Protein AF-A0A161MNR5-F1 (afdb_monomer_lite)

Foldseek 3Di:
DPDPVVVVVVVVVVVVVVVVVVVVVCVVCVVVVVPPPPDPPDPPPPDDPDDPPVCPVVVVVVVQQPPPPVDDNQCSVDDVSVVVVVVVVVVVVVVVVVVVVVVVVVVVD

Secondary structure (DSSP, 8-state):
--HHHHHHHHHHHHHHHHHHHHHHHHHHHTTTGGGG-S----------S---GGGHHHHHHHHHHSS-----GGGTT-HHHHHHHHHHHHHHHHHHHHHHHHHHHHHT-

InterPro domains:
  IPR036539 Cytochrome c oxidase, subunit VIIa superfamily [G3DSA:4.10.91.10] (55-108)
  IPR036539 Cytochrome c oxidase, subunit VIIa superfamily [SSF81419] (59-107)

Sequence (109 aa):
KGTYCSTAILCYIQVSSNTKKMSLLRSALAPLARNSRSFVSSPISRTTTEVPPGYKHMQVKAGRFNLEDGKPVFIKGGTLDSILYKLTMGACVGAVVWDLILYYELAQR

Structure (mmCIF, N/CA/C/O backbone):
data_AF-A0A161MNR5-F1
#
_entry.id   AF-A0A161MNR5-F1
#
loop_
_atom_site.group_PDB
_atom_site.id
_atom_site.type_symbol
_atom_site.label_atom_id
_atom_site.label_alt_id
_atom_site.label_comp_id
_atom_site.label_asym_id
_atom_site.label_entity_id
_atom_site.label_seq_id
_atom_site.pdbx_PDB_ins_code
_atom_site.Cartn_x
_atom_site.Cartn_y
_atom_site.Cartn_z
_atom_site.occupancy
_atom_site.B_iso_or_equiv
_atom_site.auth_seq_id
_atom_site.auth_comp_id
_atom_site.auth_asym_id
_atom_site.auth_atom_id
_atom_site.pdbx_PDB_model_num
ATOM 1 N N . LYS A 1 1 ? -17.466 18.141 30.890 1.00 44.16 1 LYS A N 1
ATOM 2 C CA . LYS A 1 1 ? -17.985 17.017 30.070 1.00 44.16 1 LYS A CA 1
ATOM 3 C C . LYS A 1 1 ? -18.791 17.628 28.918 1.00 44.16 1 LYS A C 1
ATOM 5 O O . LYS A 1 1 ? -19.884 18.091 29.185 1.00 44.16 1 LYS A O 1
ATOM 10 N N . GLY A 1 2 ? -18.238 17.764 27.704 1.00 47.41 2 GLY A N 1
ATOM 11 C CA . GLY A 1 2 ? -18.982 18.402 26.596 1.00 47.41 2 GLY A CA 1
ATOM 12 C C . GLY A 1 2 ? -18.221 18.697 25.294 1.00 47.41 2 GLY A C 1
ATOM 13 O O . GLY A 1 2 ? -18.848 19.012 24.294 1.00 47.41 2 GLY A O 1
ATOM 14 N N . THR A 1 3 ? -16.892 18.570 25.250 1.00 45.81 3 THR A N 1
ATOM 15 C CA . THR A 1 3 ? -16.095 19.001 24.082 1.00 45.81 3 THR A CA 1
ATOM 16 C C . THR A 1 3 ? -15.941 17.947 22.976 1.00 45.81 3 THR A C 1
ATOM 18 O O . THR A 1 3 ? -15.797 18.316 21.817 1.00 45.81 3 THR A O 1
ATOM 21 N N . TYR A 1 4 ? -16.043 16.650 23.291 1.00 49.28 4 TYR A N 1
ATOM 22 C CA . TYR A 1 4 ? -15.829 15.554 22.324 1.00 49.28 4 TYR A CA 1
ATOM 23 C C . TYR A 1 4 ? -17.004 15.317 21.359 1.00 49.28 4 TYR A C 1
ATOM 25 O O . TYR A 1 4 ? -16.802 14.876 20.234 1.00 49.28 4 TYR A O 1
ATOM 33 N N . CYS A 1 5 ? -18.234 15.643 21.775 1.00 37.94 5 CYS A N 1
ATOM 34 C CA . CYS A 1 5 ? -19.410 15.545 20.904 1.00 37.94 5 CYS A CA 1
ATOM 35 C C . CYS A 1 5 ? -19.365 16.621 19.800 1.00 37.94 5 CYS A C 1
ATOM 37 O O . CYS A 1 5 ? -19.712 16.365 18.652 1.00 37.94 5 CYS A O 1
ATOM 39 N N . SER A 1 6 ? -18.835 17.808 20.119 1.00 45.94 6 SER A N 1
ATOM 40 C CA . SER A 1 6 ? -18.748 18.928 19.175 1.00 45.94 6 SER A CA 1
ATOM 41 C C . SER A 1 6 ? -17.715 18.690 18.063 1.00 45.94 6 SER A C 1
ATOM 43 O O . SER A 1 6 ? -17.991 18.953 16.895 1.00 45.94 6 SER A O 1
ATOM 45 N N . THR A 1 7 ? -16.545 18.118 18.374 1.00 56.91 7 THR A N 1
ATOM 46 C CA . THR A 1 7 ? -15.490 17.883 17.368 1.00 56.91 7 THR A CA 1
ATOM 47 C C . THR A 1 7 ? -15.847 16.780 16.368 1.00 56.91 7 THR A C 1
ATOM 49 O O . THR A 1 7 ? -15.579 16.934 15.175 1.00 56.91 7 THR A O 1
ATOM 52 N N . ALA A 1 8 ? -16.504 15.703 16.812 1.00 56.34 8 ALA A N 1
ATOM 53 C CA . ALA A 1 8 ? -16.964 14.630 15.927 1.00 56.34 8 ALA A CA 1
ATOM 54 C C . ALA A 1 8 ? -18.062 15.109 14.961 1.00 56.34 8 ALA A C 1
ATOM 56 O O . ALA A 1 8 ? -18.008 14.821 13.763 1.00 56.34 8 ALA A O 1
ATOM 57 N N . ILE A 1 9 ? -19.012 15.911 15.457 1.00 60.69 9 ILE A N 1
ATOM 58 C CA . ILE A 1 9 ? -20.069 16.511 14.633 1.00 60.69 9 ILE A CA 1
ATOM 59 C C . ILE A 1 9 ? -19.464 17.473 13.600 1.00 60.69 9 ILE A C 1
ATOM 61 O O . ILE A 1 9 ? -19.828 17.415 12.425 1.00 60.69 9 ILE A O 1
ATOM 65 N N . LEU A 1 10 ? -18.490 18.305 13.986 1.00 56.16 10 LEU A N 1
ATOM 66 C CA . LEU A 1 10 ? -17.812 19.208 13.049 1.00 56.16 10 LEU A CA 1
ATOM 67 C C . LEU A 1 10 ? -17.022 18.455 11.966 1.00 56.16 10 LEU A C 1
ATOM 69 O O . LEU A 1 10 ? -17.032 18.883 10.812 1.00 56.16 10 LEU A O 1
ATOM 73 N N . CYS A 1 11 ? -16.403 17.315 12.290 1.00 57.53 11 CYS A N 1
ATOM 74 C CA . CYS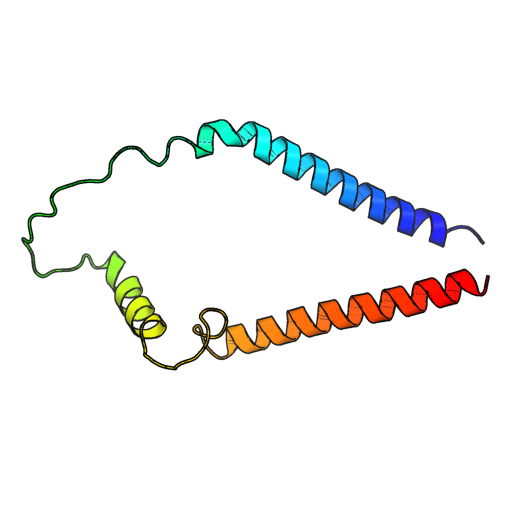 A 1 11 ? -15.716 16.476 11.303 1.00 57.53 11 CYS A CA 1
ATOM 75 C C . CYS A 1 11 ? -16.699 15.863 10.286 1.00 57.53 11 CYS A C 1
ATOM 77 O O . CYS A 1 11 ? -16.492 15.977 9.074 1.00 57.53 11 CYS A O 1
ATOM 79 N N . TYR A 1 12 ? -17.826 15.315 10.758 1.00 59.44 12 TYR A N 1
ATOM 80 C CA . TYR A 1 12 ? -18.889 14.792 9.889 1.00 59.44 12 TYR A CA 1
ATOM 81 C C . TYR A 1 12 ? -19.504 15.876 8.996 1.00 59.44 12 TYR A C 1
ATOM 83 O O . TYR A 1 12 ? -19.701 15.657 7.797 1.00 59.44 12 TYR A O 1
ATOM 91 N N . ILE A 1 13 ? -19.760 17.069 9.541 1.00 59.47 13 ILE A N 1
ATOM 92 C CA . ILE A 1 13 ? -20.272 18.206 8.765 1.00 59.47 13 ILE A CA 1
ATOM 93 C C . ILE A 1 13 ? -19.244 18.645 7.712 1.00 59.47 13 ILE A C 1
ATOM 95 O O . ILE A 1 13 ? -19.624 18.923 6.572 1.00 59.47 13 ILE A O 1
ATOM 99 N N . GLN A 1 14 ? -17.947 18.648 8.034 1.00 57.53 14 GLN A N 1
ATOM 100 C CA . GLN A 1 14 ? -16.902 19.061 7.094 1.00 57.53 14 GLN A CA 1
ATOM 101 C C . GLN A 1 14 ? -16.689 18.049 5.954 1.00 57.53 14 GLN A C 1
ATOM 103 O O . GLN A 1 14 ? -16.513 18.449 4.796 1.00 57.53 14 GLN A O 1
ATOM 108 N N . VAL A 1 15 ? -16.773 16.745 6.236 1.00 58.62 15 VAL A N 1
ATOM 109 C CA . VAL A 1 15 ? -16.739 15.682 5.212 1.00 58.62 15 VAL A CA 1
ATOM 110 C C . VAL A 1 15 ? -18.015 15.698 4.355 1.00 58.62 15 VAL A C 1
ATOM 112 O O . VAL A 1 15 ? -17.938 15.594 3.126 1.00 58.62 15 VAL A O 1
ATOM 115 N N . SER A 1 16 ? -19.188 15.920 4.959 1.00 56.66 16 SER A N 1
ATOM 116 C CA . SER A 1 16 ? -20.464 16.078 4.237 1.00 56.66 16 SER A CA 1
ATOM 117 C C . SER A 1 16 ? -20.477 17.328 3.339 1.00 56.66 16 SER A C 1
ATOM 119 O O . SER A 1 16 ? -20.976 17.303 2.213 1.00 56.66 16 SER A O 1
ATOM 121 N N . SER A 1 17 ? -19.868 18.427 3.791 1.00 53.66 17 SER A N 1
ATOM 122 C CA . SER A 1 17 ? -19.734 19.661 3.007 1.00 53.66 17 SER A CA 1
ATOM 123 C C . SER A 1 17 ? -18.805 19.472 1.801 1.00 53.66 17 SER A C 1
ATOM 125 O O . SER A 1 17 ? -19.140 19.881 0.686 1.00 53.66 17 SER A O 1
ATOM 127 N N . ASN A 1 18 ? -17.672 18.781 1.975 1.00 53.00 18 ASN A N 1
ATOM 128 C CA . ASN A 1 18 ? -16.744 18.496 0.875 1.00 53.00 18 ASN A CA 1
ATOM 129 C C . ASN A 1 18 ? -17.322 17.520 -0.161 1.00 53.00 18 ASN A C 1
ATOM 131 O O . ASN A 1 18 ? -17.152 17.728 -1.362 1.00 53.00 18 ASN A O 1
ATOM 135 N N . THR A 1 19 ? -18.059 16.495 0.268 1.00 56.75 19 THR A N 1
ATOM 136 C CA . THR A 1 19 ? -18.712 15.543 -0.652 1.00 56.75 19 THR A CA 1
ATOM 137 C C . THR A 1 19 ? -19.826 16.198 -1.473 1.00 56.75 19 THR A C 1
ATOM 139 O O . THR A 1 19 ? -19.917 15.956 -2.679 1.00 56.75 19 THR A O 1
ATOM 142 N N . LYS A 1 20 ? -20.617 17.102 -0.878 1.00 53.25 20 LYS A N 1
ATOM 143 C CA . LYS A 1 20 ? -21.637 17.878 -1.608 1.00 53.25 20 LYS A CA 1
ATOM 144 C C . LYS A 1 20 ? -21.019 18.846 -2.623 1.00 53.25 20 LYS A C 1
ATOM 146 O O . LYS A 1 20 ? -21.495 18.912 -3.755 1.00 53.25 20 LYS A O 1
ATOM 151 N N . LYS A 1 21 ? -19.922 19.531 -2.269 1.00 53.03 21 LYS A N 1
ATOM 152 C CA . LYS A 1 21 ? -19.174 20.402 -3.200 1.00 53.03 21 LYS A CA 1
ATOM 153 C C . LYS A 1 21 ? -18.587 19.615 -4.376 1.00 53.03 21 LYS A C 1
ATOM 155 O O . LYS A 1 21 ? -18.741 20.027 -5.521 1.00 53.03 21 LYS A O 1
ATOM 160 N N . MET A 1 22 ? -17.987 18.452 -4.116 1.00 50.50 22 MET A N 1
ATOM 161 C CA . MET A 1 22 ? -17.435 17.574 -5.158 1.00 50.50 22 MET A CA 1
ATOM 162 C C . MET A 1 22 ? -18.519 16.985 -6.076 1.00 50.50 22 MET A C 1
ATOM 164 O O . MET A 1 22 ? -18.277 16.806 -7.267 1.00 50.50 22 MET A O 1
ATOM 168 N N . SER A 1 23 ? -19.720 16.716 -5.554 1.00 55.06 23 SER A N 1
ATOM 169 C CA . SER A 1 23 ? -20.878 16.255 -6.337 1.00 55.06 23 SER A CA 1
ATOM 170 C C . SER A 1 23 ? -21.440 17.353 -7.252 1.00 55.06 23 SER A C 1
ATOM 172 O O . SER A 1 23 ? -21.639 17.126 -8.446 1.00 55.06 23 SER A O 1
ATOM 174 N N . LEU A 1 24 ? -21.598 18.575 -6.733 1.00 56.09 24 LEU A N 1
ATOM 175 C CA . LEU A 1 24 ? -22.058 19.725 -7.522 1.00 56.09 24 LEU A CA 1
ATOM 176 C C . LEU A 1 24 ? -21.063 20.109 -8.625 1.00 56.09 24 LEU A C 1
ATOM 178 O O . LEU A 1 24 ? -21.472 20.369 -9.756 1.00 56.09 24 LEU A O 1
ATOM 182 N N . LEU A 1 25 ? -19.760 20.067 -8.330 1.00 55.31 25 LEU A N 1
ATOM 183 C CA . LEU A 1 25 ? -18.716 20.300 -9.331 1.00 55.31 25 LEU A CA 1
ATOM 184 C C . LEU A 1 25 ? -18.711 19.213 -10.419 1.00 55.31 25 LEU A C 1
ATOM 186 O O . LEU A 1 25 ? -18.513 19.524 -11.589 1.00 55.31 25 LEU A O 1
ATOM 190 N N . ARG A 1 26 ? -19.004 17.950 -10.081 1.00 55.31 26 ARG A N 1
ATOM 191 C CA . ARG A 1 26 ? -19.117 16.862 -11.071 1.00 55.31 26 ARG A CA 1
ATOM 192 C C . ARG A 1 26 ? -20.343 17.002 -11.976 1.00 55.31 26 ARG A C 1
ATOM 194 O O . ARG A 1 26 ? -20.219 16.752 -13.171 1.00 55.31 26 ARG A O 1
ATOM 201 N N . SER A 1 27 ? -21.487 17.438 -11.447 1.00 56.12 27 SER A N 1
ATOM 202 C CA . SER A 1 27 ? -22.695 17.671 -12.256 1.00 56.12 27 SER A CA 1
ATOM 203 C C . SER A 1 27 ? -22.570 18.890 -13.175 1.00 56.12 27 SER A C 1
ATOM 205 O O . SER A 1 27 ? -23.039 18.840 -14.309 1.00 56.12 27 SER A O 1
ATOM 207 N N . ALA A 1 28 ? -21.889 19.954 -12.738 1.00 57.81 28 ALA A N 1
ATOM 208 C CA . ALA A 1 28 ? -21.650 21.138 -13.568 1.00 57.81 28 ALA A CA 1
ATOM 209 C C . ALA A 1 28 ? -20.587 20.907 -14.664 1.00 57.81 28 ALA A C 1
ATOM 211 O O . ALA A 1 28 ? -20.669 21.512 -15.731 1.00 57.81 28 ALA A O 1
ATOM 212 N N . LEU A 1 29 ? -19.616 20.008 -14.441 1.00 54.41 29 LEU A N 1
ATOM 213 C CA . LEU A 1 29 ? -18.611 19.621 -15.446 1.00 54.41 29 LEU A CA 1
ATOM 214 C C . LEU A 1 2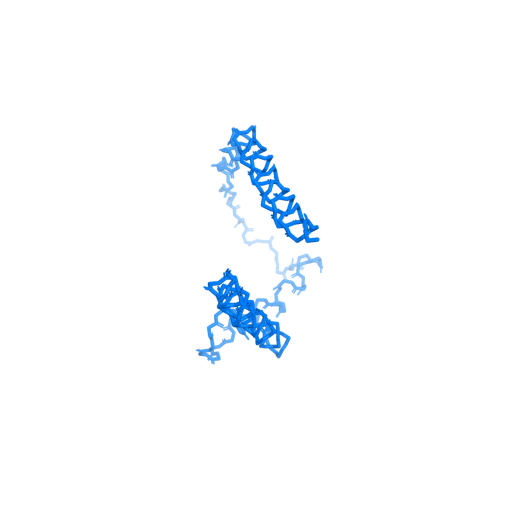9 ? -19.032 18.428 -16.330 1.00 54.41 29 LEU A C 1
ATOM 216 O O . LEU A 1 29 ? -18.359 18.131 -17.320 1.00 54.41 29 LEU A O 1
ATOM 220 N N . ALA A 1 30 ? -20.151 17.764 -16.029 1.00 56.59 30 ALA A N 1
ATOM 221 C CA . ALA A 1 30 ? -20.666 16.640 -16.813 1.00 56.59 30 ALA A CA 1
ATOM 222 C C . ALA A 1 30 ? -20.889 16.939 -18.318 1.00 56.59 30 ALA A C 1
ATOM 224 O O . ALA A 1 30 ? -20.554 16.070 -19.129 1.00 56.59 30 ALA A O 1
ATOM 225 N N . PRO A 1 31 ? -21.389 18.121 -18.749 1.00 55.06 31 PRO A N 1
ATOM 226 C CA . PRO A 1 31 ? -21.543 18.405 -20.177 1.00 55.06 31 PRO A CA 1
ATOM 227 C C . PRO A 1 31 ? -20.210 18.693 -20.892 1.00 55.06 31 PRO A C 1
ATOM 229 O O . PRO A 1 31 ? -20.105 18.426 -22.086 1.00 55.06 31 PRO A O 1
ATOM 232 N N . LEU A 1 32 ? -19.165 19.143 -20.182 1.00 55.19 32 LEU A N 1
ATOM 233 C CA . LEU A 1 32 ? -17.822 19.338 -20.757 1.00 55.19 32 LEU A CA 1
ATOM 234 C C . LEU A 1 32 ? -17.069 18.013 -20.944 1.00 55.19 32 LEU A C 1
ATOM 236 O O . LEU A 1 32 ? -16.286 17.867 -21.880 1.00 55.19 32 LEU A O 1
ATOM 240 N N . ALA A 1 33 ? -17.350 17.012 -20.107 1.00 54.94 33 ALA A N 1
ATOM 241 C CA . ALA A 1 33 ? -16.746 15.684 -20.215 1.00 54.94 33 ALA A CA 1
ATOM 242 C C . ALA A 1 33 ? -17.287 14.847 -21.395 1.00 54.94 33 ALA A C 1
ATOM 244 O O . ALA A 1 33 ? -16.676 13.844 -21.764 1.00 54.94 33 ALA A O 1
ATOM 245 N N . ARG A 1 34 ? -18.419 15.237 -22.004 1.00 52.28 34 ARG A N 1
ATOM 246 C CA . ARG A 1 34 ? -19.040 14.501 -23.123 1.00 52.28 34 ARG A CA 1
ATOM 247 C C . ARG A 1 34 ? -18.473 14.880 -24.503 1.00 52.28 34 ARG A C 1
ATOM 249 O O . ARG A 1 34 ? -18.719 14.152 -25.460 1.00 52.28 34 ARG A O 1
ATOM 256 N N . ASN A 1 35 ? -17.673 15.946 -24.616 1.00 53.19 35 ASN A N 1
ATOM 257 C CA . ASN A 1 35 ? -17.142 16.432 -25.901 1.00 53.19 35 ASN A CA 1
ATOM 258 C C . ASN A 1 35 ? -15.756 15.870 -26.299 1.00 53.19 35 ASN A C 1
ATOM 260 O O . ASN A 1 35 ? -15.102 16.399 -27.188 1.00 53.19 35 ASN A O 1
ATOM 264 N N . SER A 1 36 ? -15.266 14.805 -25.663 1.00 55.62 36 SER A N 1
ATOM 265 C CA . SER A 1 36 ? -13.934 14.240 -25.961 1.00 55.62 36 SER A CA 1
ATOM 266 C C . SER A 1 36 ? -13.958 12.943 -26.780 1.00 55.62 36 SER A C 1
ATOM 268 O O . SER A 1 36 ? -12.935 12.275 -26.907 1.00 55.62 36 SER A O 1
ATOM 270 N N . ARG A 1 37 ? -15.104 12.573 -27.370 1.00 57.59 37 ARG A N 1
ATOM 271 C CA . ARG A 1 37 ? -15.227 11.396 -28.258 1.00 57.59 37 ARG A CA 1
ATOM 272 C C . ARG A 1 37 ? -15.527 11.742 -29.718 1.00 57.59 37 ARG A C 1
ATOM 274 O O . ARG A 1 37 ? -16.048 10.908 -30.451 1.00 57.59 37 ARG A O 1
ATOM 281 N N . SER A 1 38 ? -15.177 12.944 -30.166 1.00 52.09 38 SER A N 1
ATOM 282 C CA . SER A 1 38 ? -15.157 13.271 -31.592 1.00 52.09 38 SER A CA 1
ATOM 283 C C . SER A 1 38 ? -13.828 12.823 -32.214 1.00 52.09 38 SER A C 1
ATOM 285 O O . SER A 1 38 ? -12.804 13.476 -32.048 1.00 52.09 38 SER A O 1
ATOM 287 N N . PHE A 1 39 ? -13.878 11.678 -32.895 1.00 56.06 39 PHE A N 1
ATOM 288 C CA . PHE A 1 39 ? -13.071 11.311 -34.065 1.00 56.06 39 PHE A CA 1
ATOM 289 C C . PHE A 1 39 ? -11.589 11.725 -34.071 1.00 56.06 39 PHE A C 1
ATOM 291 O O . PHE A 1 39 ? -11.203 12.703 -34.701 1.00 56.06 39 PHE A O 1
ATOM 298 N N . VAL A 1 40 ? -10.731 10.875 -33.504 1.00 56.47 40 VAL A N 1
ATOM 299 C CA . VAL A 1 40 ? -9.336 10.765 -33.958 1.00 56.47 40 VAL A CA 1
ATOM 300 C C . VAL A 1 40 ? -9.203 9.441 -34.701 1.00 56.47 40 VAL A C 1
ATOM 302 O O . VAL A 1 40 ? -8.726 8.445 -34.168 1.00 56.47 40 VAL A O 1
ATOM 305 N N . SER A 1 41 ? -9.698 9.414 -35.937 1.00 57.03 41 SER A N 1
ATOM 306 C CA . SER A 1 41 ? -9.272 8.431 -36.933 1.00 57.03 41 SER A CA 1
ATOM 307 C C . SER A 1 41 ? -8.504 9.197 -38.001 1.00 57.03 41 SER A C 1
ATOM 309 O O . SER A 1 41 ? -9.035 9.565 -39.043 1.00 57.03 41 SER A O 1
ATOM 311 N N . SER A 1 42 ? -7.256 9.526 -37.680 1.00 56.75 42 SER A N 1
ATOM 312 C CA . SER A 1 42 ? -6.300 9.982 -38.682 1.00 56.75 42 SER A CA 1
ATOM 313 C C . SER A 1 42 ? -5.666 8.732 -39.294 1.00 56.75 42 SER A C 1
ATOM 315 O O . SER A 1 42 ? -5.159 7.901 -38.533 1.00 56.75 42 SER A O 1
ATOM 317 N N . PRO A 1 43 ? -5.666 8.550 -40.627 1.00 52.25 43 PRO A N 1
ATOM 318 C CA . PRO A 1 43 ? -4.893 7.484 -41.242 1.00 52.25 43 PRO A CA 1
ATOM 319 C C . PRO A 1 43 ? -3.419 7.807 -41.004 1.00 52.25 43 PRO A C 1
ATOM 321 O O . PRO A 1 43 ? -2.868 8.733 -41.597 1.00 52.25 43 PRO A O 1
ATOM 324 N N . ILE A 1 44 ? -2.781 7.090 -40.078 1.00 54.59 44 ILE A N 1
ATOM 325 C CA . ILE A 1 44 ? -1.347 7.239 -39.868 1.00 54.59 44 ILE A CA 1
ATOM 326 C C . ILE A 1 44 ? -0.649 6.611 -41.075 1.00 54.59 44 ILE A C 1
ATOM 328 O O . ILE A 1 44 ? -0.515 5.392 -41.198 1.00 54.59 44 ILE A O 1
ATOM 332 N N . SER A 1 45 ? -0.271 7.461 -42.026 1.00 49.69 45 SER A N 1
ATOM 333 C CA . SER A 1 45 ? 0.652 7.071 -43.079 1.00 49.69 45 SER A CA 1
ATOM 334 C C . SER A 1 45 ? 1.951 6.677 -42.384 1.00 49.69 45 SER A C 1
ATOM 336 O O . SER A 1 45 ? 2.576 7.492 -41.704 1.00 49.69 45 SER A O 1
ATOM 338 N N . ARG A 1 46 ? 2.312 5.394 -42.468 1.00 58.62 46 ARG A N 1
ATOM 339 C CA . ARG A 1 46 ? 3.560 4.851 -41.924 1.00 58.62 46 ARG A CA 1
ATOM 340 C C . ARG A 1 46 ? 4.718 5.403 -42.752 1.00 58.62 46 ARG A C 1
ATOM 342 O O . ARG A 1 46 ? 5.216 4.757 -43.663 1.00 58.62 46 ARG A O 1
ATOM 349 N N . THR A 1 47 ? 5.108 6.636 -42.481 1.00 59.22 47 THR A N 1
ATOM 350 C CA . THR A 1 47 ? 6.272 7.296 -43.071 1.00 59.22 47 THR A CA 1
ATOM 351 C C . THR A 1 47 ? 6.827 8.228 -42.010 1.00 59.22 47 THR A C 1
ATOM 353 O O . THR A 1 47 ? 6.415 9.370 -41.893 1.00 59.22 47 THR A O 1
ATOM 356 N N . THR A 1 48 ? 7.598 7.661 -41.090 1.00 50.69 48 THR A N 1
ATOM 357 C CA . THR A 1 48 ? 9.051 7.829 -40.942 1.00 50.69 48 THR A CA 1
ATOM 358 C C . THR A 1 48 ? 9.453 7.069 -39.677 1.00 50.69 48 THR A C 1
ATOM 360 O O . THR A 1 48 ? 8.732 7.009 -38.682 1.00 50.69 48 THR A O 1
ATOM 363 N N . THR A 1 49 ? 10.591 6.401 -39.736 1.00 60.62 49 THR A N 1
ATOM 364 C CA . THR A 1 49 ? 11.160 5.524 -38.707 1.00 60.62 49 THR A CA 1
ATOM 365 C C . THR A 1 49 ? 11.749 6.292 -37.518 1.00 60.62 49 THR A C 1
ATOM 367 O O . THR A 1 49 ? 12.768 5.881 -36.969 1.00 60.62 49 THR A O 1
ATOM 370 N N . GLU A 1 50 ? 11.151 7.411 -37.105 1.00 62.91 50 GLU A N 1
ATOM 371 C CA . GLU A 1 50 ? 11.702 8.236 -36.030 1.00 62.91 50 GLU A CA 1
ATOM 372 C C . GLU A 1 50 ? 10.609 8.721 -35.077 1.00 62.91 50 GLU A C 1
ATOM 374 O O . GLU A 1 50 ? 9.844 9.643 -35.351 1.00 62.91 50 GLU A O 1
ATOM 379 N N . VAL A 1 51 ? 10.526 8.061 -33.919 1.00 65.00 51 VAL A N 1
ATOM 380 C CA . VAL A 1 51 ? 9.635 8.483 -32.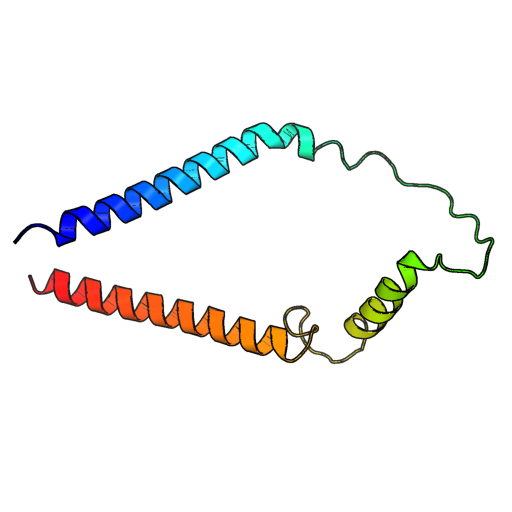839 1.00 65.00 51 VAL A CA 1
ATOM 381 C C . VAL A 1 51 ? 10.131 9.833 -32.304 1.00 65.00 51 VAL A C 1
ATOM 383 O O . VAL A 1 51 ? 11.292 9.907 -31.885 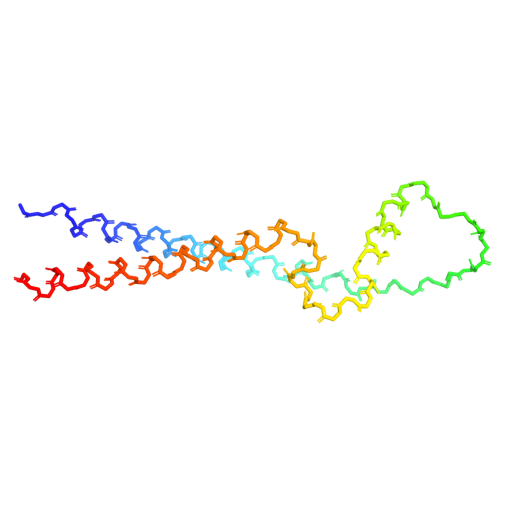1.00 65.00 51 VAL A O 1
ATOM 386 N N . PRO A 1 52 ? 9.287 10.887 -32.269 1.00 71.56 52 PRO A N 1
ATOM 387 C CA . PRO A 1 52 ? 9.722 12.213 -31.848 1.00 71.56 52 PRO A CA 1
ATOM 388 C C . PRO A 1 52 ? 10.368 12.162 -30.455 1.00 71.56 52 PRO A C 1
ATOM 390 O O . PRO A 1 52 ? 9.911 11.402 -29.592 1.00 71.56 52 PRO A O 1
ATOM 393 N N . PRO A 1 53 ? 11.419 12.961 -30.191 1.00 69.75 53 PRO A N 1
ATOM 394 C CA . PRO A 1 53 ? 12.279 12.810 -29.013 1.00 69.75 53 PRO A CA 1
ATOM 395 C C . PRO A 1 53 ? 11.520 12.912 -27.684 1.00 69.75 53 PRO A C 1
ATOM 397 O O . PRO A 1 53 ? 11.905 12.273 -26.705 1.00 69.75 53 PRO A O 1
ATOM 400 N N . GLY A 1 54 ? 10.393 13.628 -27.675 1.00 71.88 54 GLY A N 1
ATOM 401 C CA . GLY A 1 54 ? 9.489 13.727 -26.534 1.00 71.88 54 GLY A CA 1
ATOM 402 C C . GLY A 1 54 ? 8.816 12.410 -26.138 1.00 71.88 54 GLY A C 1
ATOM 403 O O . GLY A 1 54 ? 8.499 12.252 -24.972 1.00 71.88 54 GLY A O 1
ATOM 404 N N . TYR A 1 55 ? 8.657 11.431 -27.033 1.00 66.25 55 TYR A N 1
ATOM 405 C CA . 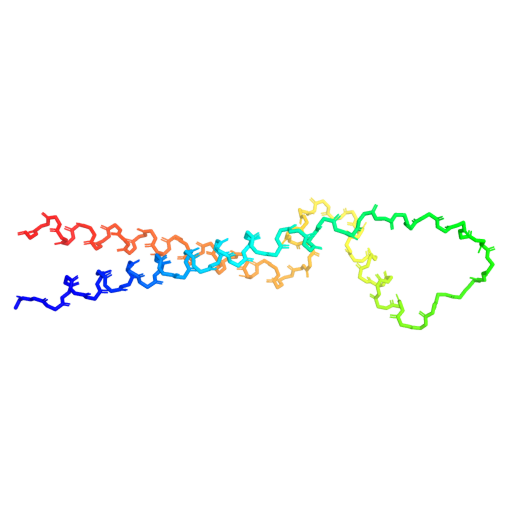TYR A 1 55 ? 7.964 10.160 -26.755 1.00 66.25 55 TYR A CA 1
ATOM 406 C C . TYR A 1 55 ? 8.901 9.021 -26.334 1.00 66.25 55 TYR A C 1
ATOM 408 O O . TYR A 1 55 ? 8.445 7.923 -26.003 1.00 66.25 55 TYR A O 1
ATOM 416 N N . LYS A 1 56 ? 10.216 9.264 -26.291 1.00 73.06 56 LYS A N 1
ATOM 417 C CA . LYS A 1 56 ? 11.209 8.248 -25.901 1.00 73.06 56 LYS A CA 1
ATOM 418 C C . LYS A 1 56 ? 10.968 7.724 -24.479 1.00 73.06 56 LYS A C 1
ATOM 420 O O . LYS A 1 56 ? 11.107 6.531 -24.227 1.00 73.06 56 LYS A O 1
ATOM 425 N N . HIS A 1 57 ? 10.500 8.580 -23.569 1.00 71.94 57 HIS A N 1
ATOM 426 C CA . HIS A 1 57 ? 10.167 8.178 -22.198 1.00 71.94 57 HIS A CA 1
ATOM 427 C C . HIS A 1 57 ? 8.929 7.266 -22.115 1.00 71.94 57 HIS A C 1
ATOM 429 O O . HIS A 1 57 ? 8.826 6.449 -21.198 1.00 71.94 57 HIS A O 1
ATOM 435 N N . MET A 1 58 ? 7.998 7.379 -23.069 1.00 70.81 58 MET A N 1
ATOM 436 C CA . MET A 1 58 ? 6.795 6.545 -23.112 1.00 70.81 58 MET A CA 1
ATOM 437 C C . MET A 1 58 ? 7.122 5.132 -23.581 1.00 70.81 58 MET A C 1
ATOM 439 O O . MET A 1 58 ? 6.593 4.183 -23.016 1.00 70.81 58 MET A O 1
ATOM 443 N N . GLN A 1 59 ? 8.043 4.977 -24.536 1.00 74.31 59 GLN A N 1
ATOM 444 C CA . GLN A 1 59 ? 8.504 3.656 -24.976 1.00 74.31 59 GLN A CA 1
ATOM 445 C C . GLN A 1 59 ? 9.206 2.891 -23.850 1.00 74.31 59 GLN A C 1
ATOM 447 O O . GLN A 1 59 ? 8.940 1.709 -23.645 1.00 74.31 59 GLN A O 1
ATOM 452 N N . VAL A 1 60 ? 10.045 3.575 -23.064 1.00 76.81 60 VAL A N 1
ATOM 453 C CA . VAL A 1 60 ? 10.740 2.958 -21.924 1.00 76.81 60 VAL A CA 1
ATOM 454 C C . VAL A 1 60 ? 9.747 2.506 -20.852 1.00 76.81 60 VAL A C 1
ATOM 456 O O . VAL A 1 60 ? 9.843 1.382 -20.359 1.00 76.81 60 VAL A O 1
ATOM 459 N N . LYS A 1 61 ? 8.756 3.343 -20.510 1.00 76.19 61 LYS A N 1
ATOM 460 C CA . LYS A 1 61 ? 7.701 2.961 -19.556 1.00 76.19 61 LYS A CA 1
ATOM 461 C C . LYS A 1 61 ? 6.815 1.845 -20.112 1.00 76.19 61 LYS A C 1
ATOM 463 O O . LYS A 1 61 ? 6.538 0.894 -19.390 1.00 76.19 61 LYS A O 1
ATOM 468 N N . ALA A 1 62 ? 6.438 1.904 -21.388 1.00 74.44 62 ALA A N 1
ATOM 469 C CA . ALA A 1 62 ? 5.672 0.850 -22.045 1.00 74.44 62 ALA A CA 1
ATOM 470 C C . ALA A 1 62 ? 6.412 -0.495 -22.002 1.00 74.44 62 ALA A C 1
ATOM 472 O O . ALA A 1 62 ? 5.795 -1.502 -21.675 1.00 74.44 62 ALA A O 1
ATOM 473 N N . GLY A 1 63 ? 7.727 -0.522 -22.232 1.00 74.38 63 GLY A N 1
ATOM 474 C CA . GLY A 1 63 ? 8.524 -1.745 -22.089 1.00 74.38 63 GLY A CA 1
ATOM 475 C C . GLY A 1 63 ? 8.512 -2.313 -20.665 1.00 74.38 63 GLY A C 1
ATOM 476 O O . GLY A 1 63 ? 8.453 -3.523 -20.483 1.00 74.38 63 GLY A O 1
ATOM 477 N N . ARG A 1 64 ? 8.496 -1.449 -19.641 1.00 73.75 64 ARG A N 1
ATOM 478 C CA . ARG A 1 64 ? 8.427 -1.873 -18.231 1.00 73.75 64 ARG A CA 1
ATOM 479 C C . ARG A 1 64 ? 7.051 -2.400 -17.826 1.00 73.75 64 ARG A C 1
ATOM 481 O O . ARG A 1 64 ? 6.980 -3.368 -17.082 1.00 73.75 64 ARG A O 1
ATOM 488 N N . PHE A 1 65 ? 5.970 -1.808 -18.329 1.00 74.44 65 PHE A N 1
ATOM 489 C CA . PHE A 1 65 ? 4.609 -2.265 -18.024 1.00 74.44 65 PHE A CA 1
ATOM 490 C C . PHE A 1 65 ? 4.169 -3.480 -18.854 1.00 74.44 65 PHE A C 1
ATOM 492 O O . PHE A 1 65 ? 3.323 -4.239 -18.388 1.00 74.44 65 PHE A O 1
ATOM 499 N N . ASN A 1 66 ? 4.746 -3.696 -20.039 1.00 76.44 66 ASN A N 1
ATOM 500 C CA . ASN A 1 66 ? 4.443 -4.856 -20.887 1.00 76.44 66 ASN A CA 1
ATOM 501 C C . ASN A 1 66 ? 5.337 -6.078 -20.612 1.00 76.44 66 ASN A C 1
ATOM 503 O O . ASN A 1 66 ? 5.165 -7.098 -21.268 1.00 76.44 66 ASN A O 1
ATOM 507 N N . LEU A 1 67 ? 6.274 -6.011 -19.657 1.00 77.00 67 LEU A N 1
ATOM 508 C CA . LEU A 1 67 ? 7.033 -7.195 -19.247 1.00 77.00 67 LEU A CA 1
ATOM 509 C C . LEU A 1 67 ? 6.064 -8.260 -18.707 1.00 77.00 67 LEU A C 1
ATOM 511 O O . LEU A 1 67 ? 5.198 -7.933 -17.896 1.00 77.00 67 LEU A O 1
ATOM 515 N N . GLU A 1 68 ? 6.187 -9.525 -19.102 1.00 71.38 68 GLU A N 1
ATOM 516 C CA . GLU A 1 68 ? 5.287 -10.608 -18.664 1.00 71.38 68 GLU A CA 1
ATOM 517 C C . GLU A 1 68 ? 5.600 -11.106 -17.238 1.00 71.38 68 GLU A C 1
ATOM 519 O O . GLU A 1 68 ? 5.760 -12.288 -16.977 1.00 71.38 68 GLU A O 1
ATOM 524 N N . ASP A 1 69 ? 5.674 -10.193 -16.267 1.00 69.94 69 ASP A N 1
ATOM 525 C CA . ASP A 1 69 ? 6.033 -10.514 -14.876 1.00 69.94 69 ASP A CA 1
ATOM 526 C C . ASP A 1 69 ? 4.942 -11.271 -14.090 1.00 69.94 69 ASP A C 1
ATOM 528 O O . ASP A 1 69 ? 5.109 -11.517 -12.896 1.00 69.94 69 ASP A O 1
ATOM 532 N N . GLY A 1 70 ? 3.771 -11.535 -14.685 1.00 78.81 70 GLY A N 1
ATOM 533 C CA . GLY A 1 70 ? 2.609 -12.138 -14.005 1.00 78.81 70 GLY A CA 1
ATOM 534 C C . GLY A 1 70 ? 2.009 -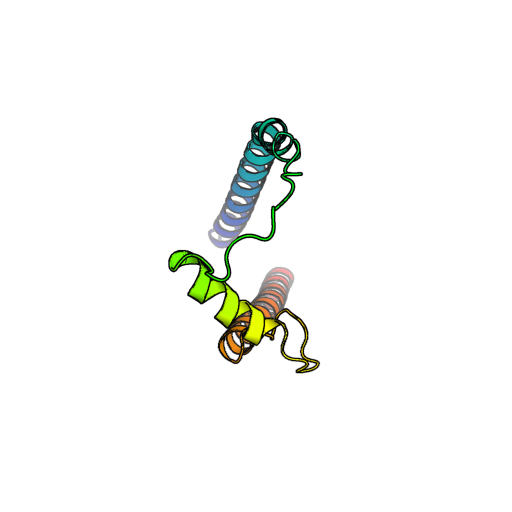11.312 -12.850 1.00 78.81 70 GLY A C 1
ATOM 535 O O . GLY A 1 70 ? 0.975 -11.673 -12.296 1.00 78.81 70 GLY A O 1
ATOM 536 N N . LYS A 1 71 ? 2.634 -10.187 -12.477 1.00 78.94 71 LYS A N 1
ATOM 537 C CA . LYS A 1 71 ? 2.192 -9.291 -11.401 1.00 78.94 71 LYS A CA 1
ATOM 538 C C . LYS A 1 71 ? 0.996 -8.444 -11.839 1.00 78.94 71 LYS A C 1
ATOM 540 O O . LYS A 1 71 ? 0.982 -7.956 -12.975 1.00 78.94 71 LYS A O 1
ATOM 545 N N . PRO A 1 72 ? 0.029 -8.204 -10.937 1.00 81.00 72 PRO A N 1
ATOM 546 C CA . PRO A 1 72 ? -1.117 -7.366 -11.242 1.00 81.00 72 PRO A CA 1
ATOM 547 C C . PRO A 1 72 ? -0.688 -5.913 -11.487 1.00 81.00 72 PRO A C 1
ATOM 549 O O . PRO A 1 72 ? 0.313 -5.439 -10.945 1.00 81.00 72 PRO A O 1
ATOM 552 N N . VAL A 1 73 ? -1.474 -5.193 -12.292 1.00 82.00 73 VAL A N 1
ATOM 553 C CA . VAL A 1 73 ? -1.146 -3.844 -12.796 1.00 82.00 73 VAL A CA 1
ATOM 554 C C . VAL A 1 73 ? -0.790 -2.856 -11.677 1.00 82.00 73 VAL A C 1
ATOM 556 O O . VAL A 1 73 ? 0.115 -2.047 -11.848 1.00 82.00 73 VAL A O 1
ATOM 559 N N . PHE A 1 74 ? -1.433 -2.956 -10.512 1.00 79.44 74 PHE A N 1
ATOM 560 C CA . PHE A 1 74 ? -1.216 -2.051 -9.377 1.00 79.44 74 PHE A CA 1
ATOM 561 C C . PHE A 1 74 ? 0.097 -2.280 -8.603 1.00 79.44 74 PHE A C 1
ATOM 563 O O . PHE A 1 74 ? 0.408 -1.488 -7.725 1.00 79.44 74 PHE A O 1
ATOM 570 N N . ILE A 1 75 ? 0.856 -3.343 -8.896 1.00 80.50 75 ILE A N 1
ATOM 571 C CA . ILE A 1 75 ? 2.201 -3.608 -8.332 1.00 80.50 75 ILE A CA 1
ATOM 572 C C . ILE A 1 75 ? 3.278 -3.498 -9.433 1.00 80.50 75 ILE A C 1
ATOM 574 O O . ILE A 1 75 ? 4.479 -3.631 -9.190 1.00 80.50 75 ILE A O 1
ATOM 578 N N . LYS A 1 76 ? 2.863 -3.262 -10.682 1.00 79.31 76 LYS A N 1
ATOM 579 C CA . LYS A 1 76 ? 3.723 -3.338 -11.868 1.00 79.31 76 LYS A CA 1
ATOM 580 C C . LYS A 1 76 ? 4.774 -2.222 -11.924 1.00 79.31 76 LYS A C 1
ATOM 582 O O . LYS A 1 76 ? 5.828 -2.426 -12.517 1.00 79.31 76 LYS A O 1
ATOM 587 N N . GLY A 1 77 ? 4.529 -1.074 -11.290 1.00 76.62 77 GLY A N 1
ATOM 588 C CA . GLY A 1 77 ? 5.490 0.030 -11.178 1.00 76.62 77 GLY A CA 1
ATOM 589 C C . GLY A 1 77 ? 6.596 -0.209 -10.144 1.00 76.62 77 GLY A C 1
ATOM 590 O O . GLY A 1 77 ? 7.491 0.624 -10.003 1.00 76.62 77 GLY A O 1
ATOM 591 N N . GLY A 1 78 ? 6.599 -1.365 -9.470 1.00 82.88 78 GLY A N 1
ATOM 592 C CA . GLY A 1 78 ? 7.736 -1.864 -8.704 1.00 82.88 78 GLY A CA 1
ATOM 593 C C . GLY A 1 78 ? 7.578 -1.752 -7.188 1.00 82.88 78 GLY A C 1
ATOM 594 O O . GLY A 1 78 ? 6.500 -1.932 -6.619 1.00 82.88 78 GLY A O 1
ATOM 595 N N . THR A 1 79 ? 8.697 -1.525 -6.500 1.00 83.81 79 THR A N 1
ATOM 596 C CA . THR A 1 79 ? 8.769 -1.539 -5.029 1.00 83.81 79 THR A CA 1
ATOM 597 C C . THR A 1 79 ? 8.018 -0.377 -4.385 1.00 83.81 79 THR A C 1
ATOM 599 O O . THR A 1 79 ? 7.431 -0.562 -3.321 1.00 83.81 79 THR A O 1
ATOM 602 N N . LEU A 1 80 ? 7.980 0.790 -5.037 1.00 87.00 80 LEU A N 1
ATOM 603 C CA . LEU A 1 80 ? 7.237 1.960 -4.560 1.00 87.00 80 LEU A CA 1
ATOM 604 C C . LEU A 1 80 ? 5.741 1.646 -4.449 1.00 87.00 80 LEU A C 1
ATOM 606 O O . LEU A 1 80 ? 5.158 1.855 -3.387 1.00 87.00 80 LEU A O 1
ATOM 610 N N . ASP A 1 81 ? 5.153 1.057 -5.492 1.00 87.31 81 ASP A N 1
ATOM 611 C CA . ASP A 1 81 ? 3.738 0.671 -5.506 1.00 87.31 81 ASP A CA 1
ATOM 612 C C . ASP A 1 81 ? 3.405 -0.301 -4.366 1.00 87.31 81 ASP A C 1
ATOM 614 O O . ASP A 1 81 ? 2.366 -0.192 -3.717 1.00 87.31 81 ASP A O 1
ATOM 618 N N . SER A 1 82 ? 4.330 -1.214 -4.058 1.00 87.69 82 SER A N 1
ATOM 619 C CA . SER A 1 82 ? 4.175 -2.168 -2.953 1.00 87.69 82 SER A CA 1
ATOM 620 C C . SER A 1 82 ? 4.197 -1.491 -1.579 1.00 87.69 82 SER A C 1
ATOM 622 O O . SER A 1 82 ? 3.435 -1.876 -0.691 1.00 87.69 82 SER A O 1
ATOM 624 N N . ILE A 1 83 ? 5.069 -0.497 -1.382 1.00 92.75 83 ILE A N 1
ATOM 625 C CA . ILE A 1 83 ? 5.148 0.272 -0.130 1.00 92.75 83 ILE A CA 1
ATOM 626 C C . ILE A 1 83 ? 3.878 1.099 0.045 1.00 92.75 83 ILE A C 1
ATOM 628 O O . ILE A 1 83 ? 3.270 1.065 1.116 1.00 92.75 83 ILE A O 1
ATOM 632 N N . LEU A 1 84 ? 3.458 1.795 -1.013 1.00 92.00 84 LEU A N 1
ATOM 633 C CA . LEU A 1 84 ? 2.262 2.626 -0.982 1.00 92.00 84 LEU A CA 1
ATOM 634 C C . LEU A 1 84 ? 1.018 1.781 -0.692 1.00 92.00 84 LEU A C 1
ATOM 636 O O . LEU A 1 84 ? 0.232 2.138 0.181 1.00 92.00 84 LEU A O 1
ATOM 640 N N . TYR A 1 85 ? 0.894 0.616 -1.332 1.00 91.44 85 TYR A N 1
ATOM 641 C CA . TYR A 1 85 ? -0.191 -0.327 -1.066 1.00 91.44 85 TYR A CA 1
ATOM 642 C C . TYR A 1 85 ? -0.232 -0.773 0.403 1.00 91.44 85 TYR A C 1
ATOM 644 O O . TYR A 1 85 ? -1.286 -0.722 1.040 1.00 91.44 85 TYR A O 1
ATOM 652 N N . LYS A 1 86 ? 0.916 -1.168 0.969 1.00 92.88 86 LYS A N 1
ATOM 653 C CA . LYS A 1 86 ? 1.007 -1.589 2.378 1.00 92.88 86 LYS A CA 1
ATOM 654 C C . LYS A 1 86 ? 0.655 -0.459 3.339 1.00 92.88 86 LYS A C 1
ATOM 656 O O . LYS A 1 86 ? -0.035 -0.703 4.324 1.00 92.88 86 LYS A O 1
ATOM 661 N N . LEU A 1 87 ? 1.098 0.761 3.046 1.00 95.19 87 LEU A N 1
ATOM 662 C CA . LEU A 1 87 ? 0.792 1.935 3.857 1.00 95.19 87 LEU A CA 1
ATOM 663 C C . LEU A 1 87 ? -0.708 2.231 3.838 1.00 95.19 87 LEU A C 1
ATOM 665 O O . LEU A 1 87 ? -1.305 2.398 4.898 1.00 95.19 87 LEU A O 1
ATOM 669 N N . THR A 1 88 ? -1.333 2.241 2.658 1.00 94.31 88 THR A N 1
ATOM 670 C CA . THR A 1 88 ? -2.776 2.484 2.535 1.00 94.31 88 THR A CA 1
ATOM 671 C C . THR A 1 88 ? -3.594 1.399 3.234 1.00 94.31 88 THR A C 1
ATOM 673 O O . THR A 1 88 ? -4.529 1.722 3.963 1.00 94.31 88 THR A O 1
ATOM 676 N N . MET A 1 89 ? -3.227 0.124 3.078 1.00 95.06 89 MET A N 1
ATOM 677 C CA . MET A 1 89 ? -3.895 -0.971 3.789 1.00 95.06 89 MET A CA 1
ATOM 678 C C . MET A 1 89 ? -3.721 -0.866 5.305 1.00 95.06 89 MET A C 1
ATOM 680 O O . MET A 1 89 ? -4.704 -0.973 6.036 1.00 95.06 89 MET A O 1
ATOM 684 N N . GLY A 1 90 ? -2.504 -0.594 5.783 1.00 96.94 90 GLY A N 1
ATOM 685 C CA . GLY A 1 90 ? -2.232 -0.407 7.208 1.00 96.94 90 GLY A CA 1
ATOM 686 C C . GLY A 1 90 ? -3.023 0.758 7.803 1.00 96.94 90 GLY A C 1
ATOM 687 O O . GLY A 1 90 ? -3.609 0.615 8.873 1.00 96.94 90 GLY A O 1
ATOM 688 N N . ALA A 1 91 ? -3.114 1.879 7.084 1.00 96.69 91 ALA A N 1
ATOM 689 C CA . ALA A 1 91 ? -3.910 3.030 7.498 1.00 96.69 91 ALA A CA 1
ATOM 690 C C . ALA A 1 91 ? -5.411 2.703 7.571 1.00 96.69 91 ALA A C 1
ATOM 692 O O . ALA A 1 91 ? -6.060 3.066 8.548 1.00 96.69 91 ALA A O 1
ATOM 693 N N . CYS A 1 92 ? -5.962 1.981 6.587 1.00 95.81 92 CYS A N 1
ATOM 694 C CA . CYS A 1 92 ? -7.364 1.552 6.618 1.00 95.81 92 CYS A CA 1
ATOM 695 C C . CYS A 1 92 ? -7.660 0.610 7.789 1.00 95.81 92 CYS A C 1
ATOM 697 O O . CYS A 1 92 ? -8.647 0.809 8.493 1.00 95.81 92 CYS A O 1
ATOM 699 N N . VAL A 1 93 ? -6.813 -0.395 8.022 1.00 97.38 93 VAL A N 1
ATOM 700 C CA . VAL A 1 93 ? -6.987 -1.318 9.154 1.00 97.38 93 VAL A CA 1
ATOM 701 C C . VAL A 1 93 ? -6.867 -0.565 10.480 1.00 97.38 93 VAL A C 1
ATOM 703 O O . VAL A 1 93 ? -7.702 -0.748 11.362 1.00 97.38 93 VAL A O 1
ATOM 706 N N . GLY A 1 94 ? -5.880 0.325 10.600 1.00 97.31 94 GLY A N 1
ATOM 707 C CA . GLY A 1 94 ? -5.701 1.169 11.779 1.00 97.31 94 GLY A CA 1
ATOM 708 C C . GLY A 1 94 ? -6.915 2.055 12.059 1.00 97.31 94 GLY A C 1
ATOM 709 O O . GLY A 1 94 ? -7.345 2.134 13.205 1.00 97.31 94 GLY A O 1
ATOM 710 N N . ALA A 1 95 ? -7.509 2.654 11.022 1.00 94.69 95 ALA A N 1
ATOM 711 C CA . ALA A 1 95 ? -8.727 3.449 11.154 1.00 94.69 95 ALA A CA 1
ATOM 712 C C . ALA A 1 95 ? -9.899 2.617 11.694 1.00 94.69 95 ALA A C 1
ATOM 714 O O . ALA A 1 95 ? -10.516 3.013 12.676 1.00 94.69 95 ALA A O 1
ATOM 715 N N . VAL A 1 96 ? -10.143 1.425 11.135 1.00 96.94 96 VAL A N 1
ATOM 716 C CA . VAL A 1 96 ? -11.225 0.540 11.604 1.00 96.94 96 VAL A CA 1
ATOM 717 C C . VAL A 1 96 ? -11.018 0.124 13.061 1.00 96.94 96 VAL A C 1
ATOM 719 O O . VAL A 1 96 ? -11.959 0.147 13.849 1.00 96.94 96 VAL A O 1
ATOM 722 N N . VAL A 1 97 ? -9.791 -0.236 13.445 1.00 96.75 97 VAL A N 1
ATOM 723 C CA . VAL A 1 97 ? -9.479 -0.592 14.839 1.00 96.75 97 VAL A CA 1
ATOM 724 C C . VAL A 1 97 ? -9.724 0.595 15.768 1.00 96.75 97 VAL A C 1
ATOM 726 O O . VAL A 1 97 ? -10.323 0.430 16.830 1.00 96.75 97 VAL A O 1
ATOM 729 N N . TRP A 1 98 ? -9.296 1.789 15.361 1.00 95.44 98 TRP A N 1
ATOM 730 C CA . TRP A 1 98 ? -9.502 3.005 16.137 1.00 95.44 98 TRP A CA 1
ATOM 731 C C . TRP A 1 98 ? -10.988 3.330 16.314 1.00 95.44 98 TRP A C 1
ATOM 733 O O . TRP A 1 98 ? -11.415 3.648 17.423 1.00 95.44 98 TRP A O 1
ATOM 743 N N . ASP A 1 99 ? -11.784 3.187 15.255 1.00 94.31 99 ASP A N 1
ATOM 744 C CA . ASP A 1 99 ? -13.232 3.386 15.306 1.00 94.31 99 ASP A CA 1
ATOM 745 C C . ASP A 1 99 ? -13.893 2.407 16.283 1.00 94.31 99 ASP A C 1
ATOM 747 O O . ASP A 1 99 ? -14.718 2.815 17.099 1.00 94.31 99 ASP A O 1
ATOM 751 N N . LEU A 1 100 ? -13.506 1.128 16.264 1.00 94.75 100 LEU A N 1
ATOM 752 C CA . LEU A 1 100 ? -14.041 0.125 17.191 1.00 94.75 100 LEU A CA 1
ATOM 753 C C . LEU A 1 100 ? -13.717 0.453 18.655 1.00 94.75 100 LEU A C 1
ATOM 755 O O . LEU A 1 100 ? -14.596 0.333 19.509 1.00 94.75 100 LEU A O 1
ATOM 759 N N . ILE A 1 101 ? -12.488 0.896 18.941 1.00 94.38 101 ILE A N 1
ATOM 760 C CA . ILE A 1 101 ? -12.088 1.338 20.287 1.00 94.38 101 ILE A CA 1
ATOM 761 C C . ILE A 1 101 ? -12.931 2.544 20.711 1.00 94.38 101 ILE A C 1
ATOM 763 O O . ILE A 1 101 ? -13.499 2.549 21.802 1.00 94.38 101 ILE A O 1
ATOM 767 N N . LEU A 1 102 ? -13.076 3.532 19.825 1.00 93.81 102 LEU A N 1
ATOM 768 C CA . LEU A 1 102 ? -13.863 4.732 20.090 1.00 93.81 102 LEU A CA 1
ATOM 769 C C . LEU A 1 102 ? -15.334 4.394 20.378 1.00 93.81 102 LEU A C 1
ATOM 771 O O . LEU A 1 102 ? -15.915 4.914 21.330 1.00 93.81 102 LEU A O 1
ATOM 775 N N . TYR A 1 103 ? -15.939 3.505 19.588 1.00 93.50 103 TYR A N 1
ATOM 776 C CA . TYR A 1 103 ? -17.314 3.055 19.813 1.00 93.50 103 TYR A CA 1
ATOM 777 C C . TYR A 1 103 ? -17.469 2.295 21.130 1.00 93.50 103 TYR A C 1
ATOM 779 O O . TYR A 1 103 ? -18.467 2.493 21.822 1.00 93.50 103 TYR A O 1
ATOM 787 N N . TYR A 1 104 ? -16.494 1.465 21.500 1.00 94.12 104 TYR A N 1
ATOM 788 C CA . TYR A 1 104 ? -16.513 0.747 22.771 1.00 94.12 104 TYR A CA 1
ATOM 789 C C . TYR A 1 104 ? -16.466 1.707 23.967 1.00 94.12 104 TYR A C 1
ATOM 791 O O . TYR A 1 104 ? -17.285 1.596 24.878 1.00 94.12 104 TYR A O 1
ATOM 799 N N . GLU A 1 105 ? -15.578 2.704 23.938 1.00 93.94 105 GLU A N 1
ATOM 800 C CA . GLU A 1 105 ? -15.498 3.725 24.991 1.00 93.94 105 GLU A CA 1
ATOM 801 C C . GLU A 1 105 ? -16.788 4.544 25.121 1.00 93.94 105 GLU A C 1
ATOM 803 O O . GLU A 1 105 ? -17.186 4.907 26.230 1.00 93.94 105 GLU A O 1
ATOM 808 N N . LEU A 1 106 ? -17.454 4.840 24.001 1.00 92.94 106 LEU A N 1
ATOM 809 C CA . LEU A 1 106 ? -18.743 5.531 24.011 1.00 92.94 106 LEU A CA 1
ATOM 810 C C . LEU A 1 106 ? -19.878 4.644 24.525 1.00 92.94 106 LEU A C 1
ATOM 812 O O . LEU A 1 106 ? -20.760 5.159 25.200 1.00 92.94 106 LEU A O 1
ATOM 816 N N . ALA A 1 107 ? -19.859 3.342 24.235 1.00 90.12 107 ALA A N 1
ATOM 817 C CA . ALA A 1 107 ? -20.869 2.399 24.713 1.00 90.12 107 ALA A CA 1
ATOM 818 C C . ALA A 1 107 ? -20.772 2.129 26.225 1.00 90.12 107 ALA A C 1
ATOM 820 O O . ALA A 1 107 ? -21.761 1.748 26.845 1.00 90.12 107 ALA A O 1
ATOM 821 N N . GLN A 1 108 ? -19.588 2.309 26.817 1.00 88.00 108 GLN A N 1
ATOM 822 C CA . GLN A 1 108 ? -19.375 2.174 28.261 1.00 88.00 108 GLN A CA 1
ATOM 823 C C . GLN A 1 108 ? -19.738 3.431 29.067 1.00 88.00 108 GLN A C 1
ATOM 825 O O . GLN A 1 108 ? -19.705 3.386 30.300 1.00 88.00 108 GLN A O 1
ATOM 830 N N . ARG A 1 109 ? -20.046 4.548 28.402 1.00 62.47 109 ARG A N 1
ATOM 831 C CA . ARG A 1 109 ? -20.558 5.761 29.049 1.00 62.47 109 ARG A CA 1
ATOM 832 C C . ARG A 1 109 ? -22.075 5.791 29.090 1.00 62.47 109 ARG A C 1
ATOM 834 O O . ARG A 1 109 ? -22.575 6.346 30.093 1.00 62.47 109 ARG A O 1
#

Organism: Triatoma infestans (NCBI:txid30076)

pLDDT: mean 70.52, std 16.81, range [37.94, 97.38]

Radius of gyration: 24.5 Å; chains: 1; bounding box: 35×33×73 Å